Protein AF-A0A967LNI7-F1 (afdb_monomer)

Nearest PDB structures (foldseek):
  8hlk-assembly1_A-2  TM=8.689E-01  e=2.205E-05  Microcystis aeruginosa
  7xbv-assembly1_A  TM=7.586E-01  e=3.304E-04  Saccharothrix mutabilis subsp. capreolus
  7xbu-assembly1_A  TM=7.618E-01  e=3.529E-04  Saccharothrix mutabilis subsp. capreolus
  7xbs-assembly1_A  TM=7.590E-01  e=1.322E-03  Saccharothrix mutabilis subsp. capreolus
  4d4g-assembly1_A  TM=7.273E-01  e=7.795E-04  Planktothrix agardhii

Secondary structure (DSSP, 8-state):
-TTS-------HHHHH-HHHHHHHHHHS--SEEEEEHHHHHHHHHHTT-PPPTTS-SPPPPS-SSSTT--EEEEESS-------S--SSEEEEEE--GGGSS-SEEEE-

Solvent-accessible surface area (backbone atoms only — not comparable to full-atom values): 6326 Å² total; per-residue (Å²): 99,96,80,77,52,88,86,86,77,74,54,77,75,35,72,77,34,44,60,52,38,41,50,52,42,44,77,34,89,42,48,64,51,75,45,46,30,70,54,47,55,46,23,33,50,68,69,39,32,40,38,47,94,87,71,51,80,68,29,58,73,50,56,70,30,24,97,59,23,46,39,40,38,28,27,92,54,85,82,84,76,55,63,49,94,56,35,54,41,48,41,29,52,36,44,48,55,76,92,61,68,54,57,76,46,78,44,81,106

Mean predicted aligned error: 4.76 Å

pLDDT: mean 87.98, std 10.95, range [54.62, 98.19]

Radius of gyration: 14.01 Å; Cα contacts (8 Å, |Δi|>4): 186; chains: 1; bounding box: 42×30×37 Å

Foldseek 3Di:
DVVPDDDDDDDPVCLVDLLSVLVVQAVDLDQEDEDELVSVVSVCVNQQFFQDPVHPDHGDADESYPLNHAEYEYEDDDNDTDGDPRHSYWYKYFDDDVVVPGGDDIDTD

Structure (mmCIF, N/CA/C/O backbone):
data_AF-A0A967LNI7-F1
#
_entry.id   AF-A0A967LNI7-F1
#
loop_
_atom_site.group_PDB
_atom_site.id
_atom_site.type_symbol
_atom_site.label_atom_id
_atom_site.label_alt_id
_atom_site.label_comp_id
_atom_site.label_asym_id
_atom_site.label_entity_id
_atom_site.label_seq_id
_atom_site.pdbx_PDB_ins_code
_atom_site.Cartn_x
_atom_site.Cartn_y
_atom_site.Cartn_z
_atom_site.occupancy
_atom_site.B_iso_or_equiv
_atom_site.auth_seq_id
_atom_site.auth_comp_id
_atom_site.auth_asym_id
_atom_site.auth_atom_id
_atom_site.pdbx_PDB_model_num
ATOM 1 N N . LEU A 1 1 ? -14.217 4.168 -3.928 1.00 75.88 1 LEU A N 1
ATOM 2 C CA . LEU A 1 1 ? -15.206 4.758 -4.866 1.00 75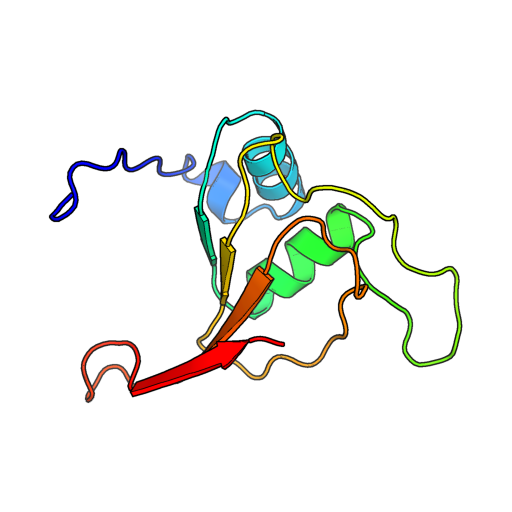.88 1 LEU A CA 1
ATOM 3 C C . LEU A 1 1 ? -16.145 3.709 -5.478 1.00 75.88 1 LEU A C 1
ATOM 5 O O . LEU A 1 1 ? -17.312 3.747 -5.134 1.00 75.88 1 LEU A O 1
ATOM 9 N N . ALA A 1 2 ? -15.698 2.732 -6.281 1.00 94.94 2 ALA A N 1
ATOM 10 C CA . ALA A 1 2 ? -16.591 1.674 -6.810 1.00 94.94 2 ALA A CA 1
ATOM 11 C C . ALA A 1 2 ? -17.053 0.625 -5.768 1.00 94.94 2 ALA A C 1
ATOM 13 O O . ALA A 1 2 ? -18.043 -0.064 -5.972 1.00 94.94 2 ALA A O 1
ATOM 14 N N . SER A 1 3 ? -16.342 0.514 -4.643 1.00 94.62 3 SER A N 1
ATOM 15 C CA . SER A 1 3 ? -16.613 -0.422 -3.540 1.00 94.62 3 SER A CA 1
ATOM 16 C C . SER A 1 3 ? -17.315 0.217 -2.332 1.00 94.62 3 SER A C 1
ATOM 18 O O . SER A 1 3 ? -17.360 -0.387 -1.266 1.00 94.62 3 SER A O 1
ATOM 20 N N . GLY A 1 4 ? -17.788 1.466 -2.447 1.00 96.81 4 GLY A N 1
ATOM 21 C CA . GLY A 1 4 ? -18.398 2.208 -1.330 1.00 96.81 4 GLY A CA 1
ATOM 22 C C . GLY A 1 4 ? -17.418 2.745 -0.272 1.00 96.81 4 GLY A C 1
ATOM 23 O O . GLY A 1 4 ? -17.853 3.354 0.697 1.00 96.81 4 GLY A O 1
ATOM 24 N N . GLY A 1 5 ? -16.105 2.551 -0.446 1.00 93.81 5 GLY A N 1
ATOM 25 C CA . GLY A 1 5 ? -15.090 3.061 0.487 1.00 93.81 5 GLY A CA 1
ATOM 26 C C . GLY A 1 5 ? -14.829 4.571 0.390 1.00 93.81 5 GLY A C 1
ATOM 27 O O . GLY A 1 5 ? -15.067 5.187 -0.656 1.00 93.81 5 GLY A O 1
ATOM 28 N N . CYS A 1 6 ? -14.263 5.128 1.466 1.00 94.88 6 CYS A N 1
ATOM 29 C CA . CYS A 1 6 ? -13.782 6.507 1.549 1.00 94.88 6 CYS A CA 1
ATOM 30 C C . CYS A 1 6 ? -12.391 6.644 0.910 1.00 94.88 6 CYS A C 1
ATOM 32 O O . CYS A 1 6 ? -11.551 5.756 1.051 1.00 94.88 6 CYS A O 1
ATOM 34 N N . LEU A 1 7 ? -12.158 7.748 0.199 1.00 94.75 7 LEU A N 1
ATOM 35 C CA . LEU A 1 7 ? -10.841 8.105 -0.319 1.00 94.75 7 LEU A CA 1
ATOM 36 C C . LEU A 1 7 ? -10.304 9.286 0.486 1.00 94.75 7 LEU A C 1
ATOM 38 O O . LEU A 1 7 ? -10.871 10.374 0.433 1.00 94.75 7 LEU A O 1
ATOM 42 N N . GLU A 1 8 ? -9.187 9.074 1.173 1.00 94.88 8 GLU A N 1
ATOM 43 C CA . GLU A 1 8 ? -8.437 10.140 1.826 1.00 94.88 8 GLU A CA 1
ATOM 44 C C . GLU A 1 8 ? -7.143 10.400 1.059 1.00 94.88 8 GLU A C 1
ATOM 46 O O . GLU A 1 8 ? -6.362 9.483 0.805 1.00 94.88 8 GLU A O 1
ATOM 51 N N . ILE A 1 9 ? -6.926 11.657 0.672 1.00 93.62 9 ILE A N 1
ATOM 52 C CA . ILE A 1 9 ? -5.725 12.087 -0.043 1.00 93.62 9 ILE A CA 1
ATOM 53 C C . ILE A 1 9 ? -4.958 13.035 0.885 1.00 93.62 9 ILE A C 1
ATOM 55 O O . ILE A 1 9 ? -5.522 14.061 1.279 1.00 93.62 9 ILE A O 1
ATOM 59 N N . PRO A 1 10 ? -3.702 12.725 1.251 1.00 94.25 10 PRO A N 1
ATOM 60 C CA . PRO A 1 10 ? -2.889 13.642 2.036 1.00 94.25 10 PRO A CA 1
ATOM 61 C C . PRO A 1 10 ? -2.652 14.948 1.271 1.00 94.25 10 PRO A C 1
ATOM 63 O O . PRO A 1 10 ? -2.571 14.962 0.039 1.00 94.25 10 PRO A O 1
ATOM 66 N N . GLY A 1 11 ? -2.531 16.049 2.016 1.00 95.62 11 GLY A N 1
ATOM 67 C CA . GLY A 1 11 ? -2.196 17.356 1.454 1.00 95.62 11 GLY A CA 1
ATOM 68 C C . GLY A 1 11 ? -0.873 17.324 0.686 1.00 95.62 11 GLY A C 1
ATOM 69 O O . GLY A 1 11 ? -0.045 16.434 0.879 1.00 95.62 11 GLY A O 1
ATOM 70 N N . GLU A 1 12 ? -0.667 18.294 -0.201 1.00 94.44 12 GLU A N 1
ATOM 71 C CA . GLU A 1 12 ? 0.486 18.291 -1.103 1.00 94.44 12 GLU A CA 1
ATOM 72 C C . GLU A 1 12 ? 1.829 18.221 -0.373 1.00 94.44 12 GLU A C 1
ATOM 74 O O . GLU A 1 12 ? 2.646 17.370 -0.711 1.00 94.44 12 GLU A O 1
ATOM 79 N N . GLU A 1 13 ? 2.005 19.023 0.674 1.00 94.88 13 GLU A N 1
ATOM 80 C CA . GLU A 1 13 ? 3.220 19.039 1.497 1.00 94.88 13 GLU A CA 1
ATOM 81 C C . GLU A 1 13 ? 3.470 17.690 2.192 1.00 94.88 13 GLU A C 1
ATOM 83 O O . GLU A 1 13 ? 4.597 17.200 2.228 1.00 94.88 13 GLU A O 1
ATOM 88 N N . VAL A 1 14 ? 2.402 17.030 2.649 1.00 96.19 14 VAL A N 1
ATOM 89 C CA . VAL A 1 14 ? 2.467 15.725 3.323 1.00 96.19 14 VAL A CA 1
ATOM 90 C C . VAL A 1 14 ? 2.884 14.614 2.354 1.00 96.19 14 VAL A C 1
ATOM 92 O O . VAL A 1 14 ? 3.578 13.685 2.752 1.00 96.19 14 VAL A O 1
ATOM 95 N N . ARG A 1 15 ? 2.493 14.687 1.072 1.00 94.19 15 ARG A N 1
ATOM 96 C CA . ARG A 1 15 ? 2.778 13.635 0.071 1.00 94.19 15 ARG A CA 1
ATOM 97 C C . ARG A 1 15 ? 4.260 13.471 -0.255 1.00 94.19 15 ARG A C 1
ATOM 99 O O . ARG A 1 15 ? 4.647 12.392 -0.696 1.00 94.19 15 ARG A O 1
ATOM 106 N N . TYR A 1 16 ? 5.059 14.522 -0.087 1.00 94.25 16 TYR A N 1
ATOM 107 C CA . TYR A 1 16 ? 6.478 14.521 -0.454 1.00 94.25 16 TYR A CA 1
ATOM 108 C C . TYR A 1 16 ? 7.420 14.388 0.744 1.00 94.25 16 TYR A C 1
ATOM 110 O O . TYR A 1 16 ? 8.606 14.134 0.548 1.00 94.25 16 TYR A O 1
ATOM 118 N N . ASP A 1 17 ? 6.905 14.525 1.966 1.00 96.31 17 ASP A N 1
ATOM 119 C CA . ASP A 1 17 ? 7.674 14.397 3.198 1.00 96.31 17 ASP A CA 1
ATOM 120 C C . ASP A 1 17 ? 7.369 13.044 3.876 1.00 96.31 17 ASP A C 1
ATOM 122 O O . ASP A 1 17 ? 6.280 12.858 4.430 1.00 96.31 17 ASP A O 1
ATOM 126 N N . PRO A 1 18 ? 8.322 12.091 3.885 1.00 95.25 18 PRO A N 1
ATOM 127 C CA . PRO A 1 18 ? 8.123 10.771 4.483 1.00 95.25 18 PRO A CA 1
ATOM 128 C C . PRO A 1 18 ? 7.749 10.807 5.966 1.00 95.25 18 PRO A C 1
ATOM 130 O O . PRO A 1 18 ? 7.014 9.937 6.437 1.00 95.25 18 PRO A O 1
ATOM 133 N N . ARG A 1 19 ? 8.231 11.802 6.717 1.00 95.00 19 ARG A N 1
ATOM 134 C CA . ARG A 1 19 ? 7.941 11.944 8.146 1.00 95.00 19 ARG A CA 1
ATOM 135 C C . ARG A 1 19 ? 6.514 12.421 8.357 1.00 95.00 19 ARG A C 1
ATOM 137 O O . ARG A 1 19 ? 5.806 11.864 9.198 1.00 95.00 19 ARG A O 1
ATOM 144 N N . GLN A 1 20 ? 6.085 13.424 7.595 1.00 96.38 20 GLN A N 1
ATOM 145 C CA . GLN A 1 20 ? 4.704 13.904 7.655 1.00 96.38 20 GLN A CA 1
ATOM 146 C C . GLN A 1 20 ? 3.731 12.830 7.178 1.00 96.38 20 GLN A C 1
ATOM 148 O O . GLN A 1 20 ? 2.708 12.605 7.821 1.00 96.38 20 GLN A O 1
ATOM 153 N N . LEU A 1 21 ? 4.067 12.113 6.104 1.00 95.19 21 LEU A N 1
ATOM 154 C CA . LEU A 1 21 ? 3.252 11.008 5.617 1.00 95.19 21 LEU A CA 1
ATOM 155 C C . LEU A 1 21 ? 3.159 9.888 6.661 1.00 95.19 21 LEU A C 1
ATOM 157 O O . LEU A 1 21 ? 2.071 9.379 6.917 1.00 95.19 21 LEU A O 1
ATOM 161 N N . ALA A 1 22 ? 4.262 9.547 7.331 1.00 92.69 22 ALA A N 1
ATOM 162 C CA . ALA A 1 22 ? 4.246 8.562 8.407 1.00 92.69 22 ALA A CA 1
ATOM 163 C C . ALA A 1 22 ? 3.334 8.972 9.578 1.00 92.69 22 ALA A C 1
ATOM 165 O O . ALA A 1 22 ? 2.588 8.140 10.097 1.00 92.69 22 ALA A O 1
ATOM 166 N N . ALA A 1 23 ? 3.365 10.244 9.984 1.00 93.00 23 ALA A N 1
ATOM 167 C CA . ALA A 1 23 ? 2.442 10.771 10.988 1.00 93.00 23 ALA A CA 1
ATOM 168 C C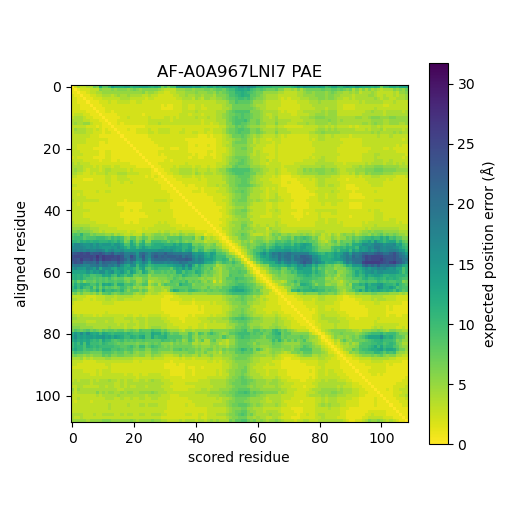 . ALA A 1 23 ? 0.985 10.695 10.501 1.00 93.00 23 ALA A C 1
ATOM 170 O O . ALA A 1 23 ? 0.120 10.190 11.214 1.00 93.00 23 ALA A O 1
ATOM 171 N N . TRP A 1 24 ? 0.738 11.077 9.247 1.00 93.88 24 TRP A N 1
ATOM 172 C CA . TRP A 1 24 ? -0.586 11.048 8.633 1.00 93.88 24 TRP A CA 1
ATOM 173 C C . TRP A 1 24 ? -1.210 9.643 8.629 1.00 93.88 24 TRP A C 1
ATOM 175 O O . TRP A 1 24 ? -2.370 9.489 9.003 1.00 93.88 24 TRP A O 1
ATOM 185 N N . PHE A 1 25 ? -0.437 8.598 8.305 1.00 91.69 25 PHE A N 1
ATOM 186 C CA . PHE A 1 25 ? -0.907 7.205 8.382 1.00 91.69 25 PHE A CA 1
ATOM 187 C C . PHE A 1 25 ? -1.269 6.759 9.809 1.00 91.69 25 PHE A C 1
ATOM 189 O O . PHE A 1 25 ? -2.151 5.919 9.981 1.00 91.69 25 PHE A O 1
ATOM 196 N N . ARG A 1 26 ? -0.597 7.295 10.835 1.00 89.25 26 ARG A N 1
ATOM 197 C CA . ARG A 1 26 ? -0.839 6.946 12.247 1.00 89.25 26 ARG A CA 1
ATOM 198 C C . ARG A 1 26 ? -2.054 7.648 12.842 1.00 89.25 26 ARG A C 1
ATOM 200 O O . ARG A 1 26 ? -2.686 7.100 13.738 1.00 89.25 26 ARG A O 1
ATOM 207 N N . GLU A 1 27 ? -2.326 8.867 12.396 1.00 90.88 27 GLU A N 1
ATOM 208 C CA . GLU A 1 27 ? -3.381 9.726 12.945 1.00 90.88 27 GLU A CA 1
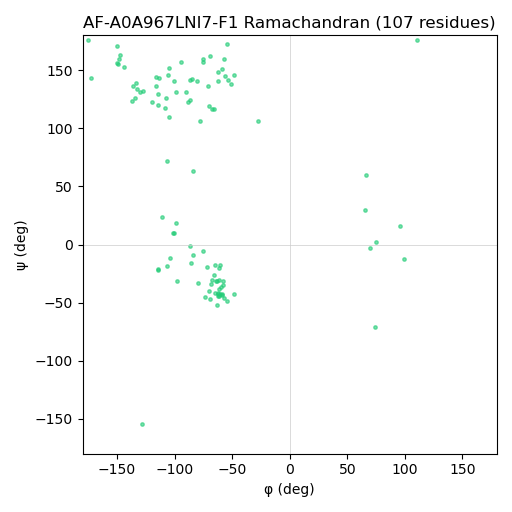ATOM 209 C C . GLU A 1 27 ? -4.754 9.461 12.321 1.00 90.88 27 GLU A C 1
ATOM 211 O O . GLU A 1 27 ? -5.774 9.892 12.859 1.00 90.88 27 GLU A O 1
ATOM 216 N N . ARG A 1 28 ? -4.790 8.761 11.184 1.00 89.31 28 ARG A N 1
ATOM 217 C CA . ARG A 1 28 ? -6.009 8.470 10.429 1.00 89.31 28 ARG A CA 1
ATOM 218 C C . ARG A 1 28 ? -6.439 7.018 10.601 1.00 89.31 28 ARG A C 1
ATOM 220 O O . ARG A 1 28 ? -5.611 6.111 10.675 1.00 89.31 28 ARG A O 1
ATOM 227 N N . ASP A 1 29 ? -7.749 6.797 10.600 1.00 90.38 29 ASP A N 1
ATOM 228 C CA . ASP A 1 29 ? -8.340 5.457 10.645 1.00 90.38 29 ASP A CA 1
ATOM 229 C C . ASP A 1 29 ? -8.420 4.852 9.235 1.00 90.38 29 ASP A C 1
ATOM 231 O O . ASP A 1 29 ? -9.484 4.644 8.653 1.00 90.38 29 ASP A O 1
ATOM 235 N N . LEU A 1 30 ? -7.245 4.652 8.637 1.00 93.56 30 LEU A N 1
ATOM 236 C CA . LEU A 1 30 ? -7.108 4.083 7.301 1.00 93.56 30 LEU A CA 1
ATOM 237 C C . LEU A 1 30 ? -7.124 2.560 7.380 1.00 93.56 30 LEU A C 1
ATOM 239 O O . LEU A 1 30 ? -6.485 1.964 8.245 1.00 93.56 30 LEU A O 1
ATOM 243 N N . THR A 1 31 ? -7.758 1.918 6.402 1.00 95.00 31 THR A N 1
ATOM 244 C CA . THR A 1 31 ? -7.749 0.452 6.282 1.00 95.00 31 THR A CA 1
ATOM 245 C C . THR A 1 31 ? -6.715 -0.061 5.286 1.00 95.00 31 THR A C 1
ATOM 247 O O . THR A 1 31 ? -6.191 -1.165 5.444 1.00 95.00 31 THR A O 1
ATOM 250 N N . MET A 1 32 ? -6.427 0.724 4.245 1.00 95.06 32 MET A N 1
ATOM 251 C CA . MET A 1 32 ? -5.457 0.392 3.206 1.00 95.06 32 MET A CA 1
ATOM 252 C C . MET A 1 32 ? -4.791 1.641 2.632 1.00 95.06 32 MET A C 1
ATOM 254 O O . MET A 1 32 ? -5.375 2.723 2.660 1.00 95.06 32 MET A O 1
ATOM 258 N N . GLY A 1 33 ? -3.589 1.486 2.082 1.00 94.81 33 GLY A N 1
ATOM 259 C CA . GLY A 1 33 ? -2.867 2.570 1.421 1.00 94.81 33 GLY A CA 1
ATOM 260 C C . GLY A 1 33 ? -1.990 2.080 0.278 1.00 94.81 33 GLY A C 1
ATOM 261 O O . GLY A 1 33 ? -1.629 0.906 0.211 1.00 94.81 33 GLY A O 1
ATOM 262 N N . TRP A 1 34 ? -1.638 2.998 -0.615 1.00 95.62 34 TRP A N 1
ATOM 263 C CA . TRP A 1 34 ? -0.686 2.766 -1.695 1.00 95.62 34 TRP A CA 1
ATOM 264 C C . TRP A 1 34 ? 0.305 3.925 -1.751 1.00 95.62 34 TRP A C 1
ATOM 266 O O . TRP A 1 34 ? -0.100 5.081 -1.614 1.00 95.62 34 TRP A O 1
ATOM 276 N N . MET A 1 35 ? 1.585 3.633 -1.970 1.00 95.00 35 MET A N 1
ATOM 277 C CA . MET A 1 35 ? 2.585 4.648 -2.309 1.00 95.00 35 MET A CA 1
ATOM 278 C C . MET A 1 35 ? 3.696 4.045 -3.189 1.00 95.00 35 MET A C 1
ATOM 280 O O . MET A 1 35 ? 3.902 2.831 -3.156 1.00 95.00 35 MET A O 1
ATOM 284 N N . PRO A 1 36 ? 4.416 4.852 -3.994 1.00 95.62 36 PRO A N 1
ATOM 285 C CA . PRO A 1 36 ? 5.516 4.347 -4.814 1.00 95.62 36 PRO A CA 1
ATOM 286 C C . PRO A 1 36 ? 6.607 3.686 -3.965 1.00 95.62 36 PRO A C 1
ATOM 288 O O . PRO A 1 36 ? 6.858 4.128 -2.844 1.00 95.62 36 PRO A O 1
ATOM 291 N N . THR A 1 37 ? 7.320 2.702 -4.523 1.00 95.19 37 THR A N 1
ATOM 292 C CA . THR A 1 37 ? 8.357 1.927 -3.804 1.00 95.19 37 THR A CA 1
ATOM 293 C C . THR A 1 37 ? 9.360 2.786 -3.041 1.00 95.19 37 THR A C 1
ATOM 295 O O . THR A 1 37 ? 9.642 2.503 -1.878 1.00 95.19 37 THR A O 1
ATOM 298 N N . VAL A 1 38 ? 9.837 3.878 -3.641 1.00 93.69 38 VAL A N 1
ATOM 299 C CA . VAL A 1 38 ? 10.771 4.801 -2.978 1.00 93.69 38 VAL A CA 1
ATOM 300 C C . VAL A 1 38 ? 10.145 5.452 -1.740 1.00 93.69 38 VAL A C 1
ATOM 302 O O . VAL A 1 38 ? 10.787 5.532 -0.697 1.00 93.69 38 VAL A O 1
ATOM 305 N N . MET A 1 39 ? 8.885 5.884 -1.819 1.00 94.50 39 MET A N 1
ATOM 306 C CA . MET A 1 39 ? 8.196 6.494 -0.680 1.00 94.50 39 MET A CA 1
ATOM 307 C C . MET A 1 39 ? 7.892 5.458 0.407 1.00 94.50 39 MET A C 1
ATOM 309 O O . MET A 1 39 ? 8.104 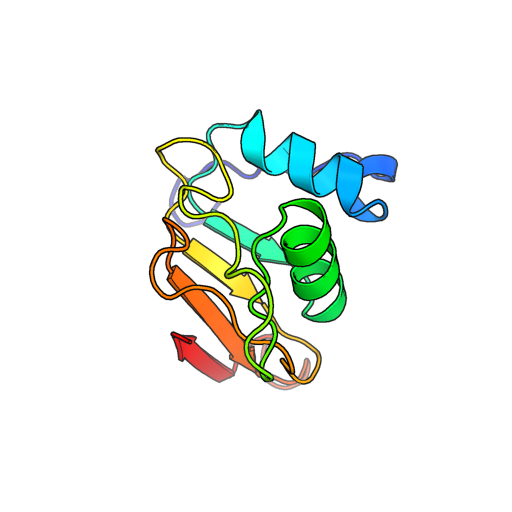5.743 1.583 1.00 94.50 39 MET A O 1
ATOM 313 N N . THR A 1 40 ? 7.486 4.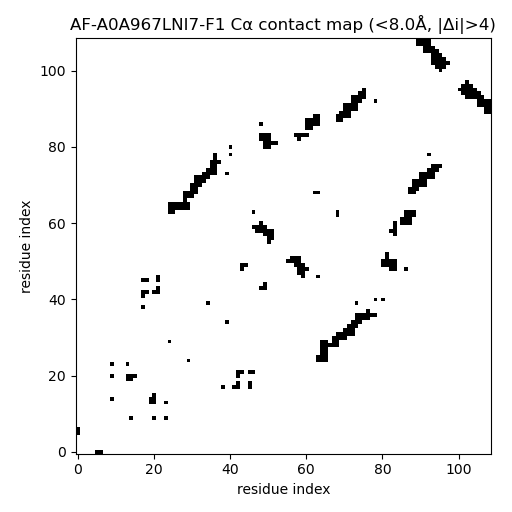242 0.023 1.00 93.69 40 THR A N 1
ATOM 314 C CA . THR A 1 40 ? 7.299 3.115 0.953 1.00 93.69 40 THR A CA 1
ATOM 315 C C . THR A 1 40 ? 8.569 2.880 1.763 1.00 93.69 40 THR A C 1
ATOM 317 O O . THR A 1 40 ? 8.528 2.825 2.991 1.00 93.69 40 THR A O 1
ATOM 320 N N . ASP A 1 41 ? 9.717 2.811 1.089 1.00 91.06 41 ASP A N 1
ATOM 321 C CA . ASP A 1 41 ? 11.010 2.611 1.737 1.00 91.06 41 ASP A CA 1
ATOM 322 C C . ASP A 1 41 ? 11.342 3.716 2.750 1.00 91.06 41 ASP A C 1
ATOM 324 O O . ASP A 1 41 ? 11.813 3.415 3.853 1.00 91.06 41 ASP A O 1
ATOM 328 N N . LEU A 1 42 ? 11.091 4.980 2.397 1.00 92.12 42 LEU A N 1
ATOM 329 C CA . LEU A 1 42 ? 11.357 6.133 3.258 1.00 92.12 42 LEU A CA 1
ATOM 330 C C . LEU A 1 42 ? 10.410 6.178 4.465 1.00 92.12 42 LEU A C 1
ATOM 332 O O . LEU A 1 42 ? 10.875 6.306 5.594 1.00 92.12 42 LEU A O 1
ATOM 336 N N . VAL A 1 43 ? 9.106 5.990 4.261 1.00 92.56 43 VAL A N 1
ATOM 337 C CA . VAL A 1 43 ? 8.106 5.978 5.342 1.00 92.56 43 VAL A CA 1
ATOM 338 C C . VAL A 1 43 ? 8.388 4.851 6.334 1.00 92.56 43 VAL A C 1
ATOM 340 O O . VAL A 1 43 ? 8.393 5.072 7.545 1.00 92.56 43 VAL A O 1
ATOM 343 N N . LEU A 1 44 ? 8.699 3.648 5.846 1.00 88.94 44 LEU A N 1
ATOM 344 C CA . LEU A 1 44 ? 9.072 2.530 6.715 1.00 88.94 44 LEU A CA 1
ATOM 345 C C . LEU A 1 44 ? 10.378 2.804 7.475 1.00 88.94 44 LEU A C 1
ATOM 347 O O . LEU A 1 44 ? 10.520 2.353 8.613 1.00 88.94 44 LEU A O 1
ATOM 351 N N . THR A 1 45 ? 11.313 3.561 6.889 1.00 87.88 45 THR A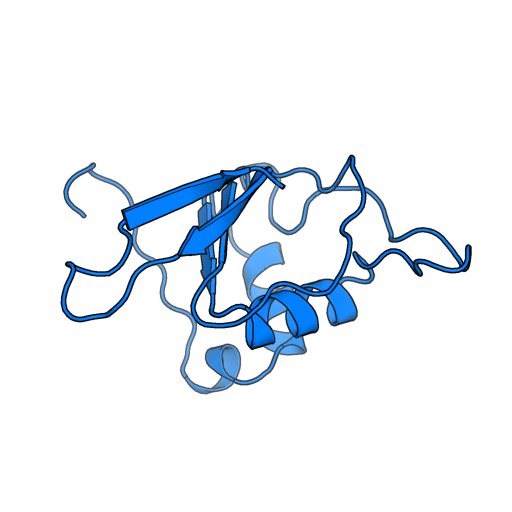 N 1
ATOM 352 C CA . THR A 1 45 ? 12.515 4.036 7.598 1.00 87.88 45 THR A CA 1
ATOM 353 C C . THR A 1 45 ? 12.139 4.965 8.745 1.00 87.88 45 THR A C 1
ATOM 355 O O . THR A 1 45 ? 12.529 4.703 9.882 1.00 87.88 45 THR A O 1
ATOM 358 N N . GLU A 1 46 ? 11.340 5.999 8.475 1.00 89.50 46 GLU A N 1
ATOM 359 C CA . GLU A 1 46 ? 10.905 6.974 9.485 1.00 89.50 46 GLU A CA 1
ATOM 360 C C . GLU A 1 46 ? 10.131 6.309 10.630 1.00 89.50 46 GLU A C 1
ATOM 362 O O . GLU A 1 46 ? 10.302 6.652 11.800 1.00 89.50 46 GLU A O 1
ATOM 367 N N . MET A 1 47 ? 9.325 5.292 10.318 1.00 86.81 47 MET A N 1
ATOM 368 C CA . MET A 1 47 ? 8.592 4.518 11.321 1.00 86.81 47 MET A CA 1
ATOM 369 C C . MET A 1 47 ? 9.475 3.530 12.107 1.00 86.81 47 MET A C 1
ATOM 371 O O . MET A 1 47 ? 8.998 2.890 13.048 1.00 86.81 47 MET A O 1
ATOM 375 N N . GLY A 1 48 ? 10.753 3.379 11.746 1.00 85.69 48 GLY A N 1
ATOM 376 C CA . GLY A 1 48 ? 11.659 2.397 12.341 1.00 85.69 48 GLY A CA 1
ATOM 377 C C . GLY A 1 48 ? 11.247 0.954 12.043 1.00 85.69 48 GLY A C 1
ATOM 378 O O . GLY A 1 48 ? 11.481 0.069 12.860 1.00 85.69 48 GLY A O 1
ATOM 379 N N . ARG A 1 49 ? 10.597 0.720 10.900 1.00 80.81 49 ARG A N 1
ATOM 380 C CA . ARG A 1 49 ? 10.025 -0.562 10.451 1.00 80.81 49 ARG A CA 1
ATOM 381 C C . ARG A 1 49 ? 10.935 -1.290 9.473 1.00 80.81 49 ARG A C 1
ATOM 383 O O . ARG A 1 49 ? 10.476 -2.142 8.728 1.00 80.81 49 ARG A O 1
ATOM 390 N N . ARG A 1 50 ? 12.215 -0.937 9.425 1.00 77.94 50 ARG A N 1
ATOM 391 C CA . ARG A 1 50 ? 13.192 -1.605 8.567 1.00 77.94 50 ARG A CA 1
ATOM 392 C C . ARG A 1 50 ? 13.996 -2.585 9.383 1.00 77.94 50 ARG A C 1
ATOM 394 O O . ARG A 1 50 ? 14.353 -2.299 10.523 1.00 77.94 50 ARG A O 1
ATOM 401 N N . VAL A 1 51 ? 14.266 -3.733 8.782 1.00 72.50 51 VAL A N 1
ATOM 402 C CA . VAL A 1 51 ? 15.198 -4.709 9.335 1.00 72.50 51 VAL A CA 1
ATOM 403 C C . VAL A 1 51 ? 16.530 -4.516 8.631 1.00 72.50 51 VAL A C 1
ATOM 405 O O . VAL A 1 51 ? 16.576 -4.427 7.404 1.00 72.50 51 VAL A O 1
ATOM 408 N N . ASP A 1 52 ? 17.605 -4.428 9.409 1.00 67.00 52 ASP A N 1
ATOM 409 C CA . ASP A 1 52 ? 18.956 -4.479 8.867 1.00 67.00 52 ASP A CA 1
ATOM 410 C C . ASP A 1 52 ? 19.231 -5.912 8.367 1.00 67.00 52 ASP A C 1
ATOM 412 O O . ASP A 1 52 ? 19.187 -6.850 9.173 1.00 67.00 52 ASP A O 1
ATOM 416 N N . PRO A 1 53 ? 19.517 -6.114 7.065 1.00 60.75 53 PRO A N 1
ATOM 417 C CA . PRO A 1 53 ? 19.817 -7.439 6.533 1.00 60.75 53 PRO A CA 1
ATOM 418 C C . PRO A 1 53 ? 21.057 -8.091 7.166 1.00 60.75 53 PRO A C 1
ATOM 420 O O . PRO A 1 53 ? 21.224 -9.302 7.048 1.00 60.75 53 PRO A O 1
ATOM 423 N N . LEU A 1 54 ? 21.927 -7.314 7.823 1.00 66.44 54 LEU A N 1
ATOM 424 C CA . LEU A 1 54 ? 23.166 -7.779 8.449 1.00 66.44 54 LEU A CA 1
ATOM 425 C C . LEU A 1 54 ? 23.057 -7.970 9.974 1.00 66.44 54 LEU A C 1
ATOM 427 O O . LEU A 1 54 ? 24.066 -8.233 10.625 1.00 66.44 54 LEU A O 1
ATOM 431 N N . GLY A 1 55 ? 21.850 -7.904 10.551 1.00 54.62 55 GLY A N 1
ATOM 432 C CA . GLY A 1 55 ? 21.603 -8.300 11.946 1.00 54.62 55 GLY A CA 1
ATOM 433 C C . GLY A 1 55 ? 21.621 -7.171 12.986 1.00 54.62 55 GLY A C 1
ATOM 434 O O . GLY A 1 55 ? 21.705 -7.449 14.182 1.00 54.62 55 GLY A O 1
ATOM 435 N N . GLY A 1 56 ? 21.523 -5.907 12.566 1.00 58.78 56 GLY A N 1
ATOM 436 C CA . GLY A 1 56 ? 21.280 -4.765 13.458 1.00 58.78 56 GLY A CA 1
ATOM 437 C C . GLY A 1 56 ? 19.866 -4.748 14.065 1.00 58.78 56 GLY A C 1
ATOM 438 O O . GLY A 1 56 ? 18.969 -5.429 13.569 1.00 58.78 56 GLY A O 1
ATOM 439 N N . SER A 1 57 ? 19.685 -3.966 15.148 1.00 54.94 57 SER A N 1
ATOM 440 C CA . SER A 1 57 ? 18.433 -3.775 15.917 1.00 54.94 57 SER A CA 1
ATOM 441 C C . SER A 1 57 ? 17.182 -3.985 15.059 1.00 54.94 57 SER A C 1
ATOM 443 O O . SER A 1 57 ? 16.848 -3.130 14.240 1.00 54.94 57 SER A O 1
ATOM 445 N N . GLY A 1 58 ? 16.494 -5.114 15.261 1.00 60.06 58 GLY A N 1
ATOM 446 C CA . GLY A 1 58 ? 15.293 -5.470 14.511 1.00 60.06 58 GLY A CA 1
ATOM 447 C C . GLY A 1 58 ? 14.274 -4.332 14.522 1.00 60.06 58 GLY A C 1
ATOM 448 O O . GLY A 1 58 ? 14.088 -3.670 15.547 1.00 60.06 58 GLY A O 1
ATOM 449 N N . GLY A 1 59 ? 13.652 -4.080 13.367 1.00 64.38 59 GLY A N 1
ATOM 450 C CA . GLY A 1 59 ? 12.648 -3.032 13.221 1.00 64.38 59 GLY A CA 1
ATOM 451 C C . GLY A 1 59 ? 11.603 -3.096 14.339 1.00 64.38 59 GLY A C 1
ATOM 452 O O . GLY A 1 59 ? 11.252 -4.170 14.837 1.00 64.38 59 GLY A O 1
ATOM 453 N N . LYS A 1 60 ? 11.108 -1.931 14.761 1.00 68.69 60 LYS A N 1
ATOM 454 C CA . LYS A 1 60 ? 10.033 -1.844 15.751 1.00 68.69 60 LYS A CA 1
ATOM 455 C C . LYS A 1 60 ? 8.854 -2.700 15.275 1.00 68.69 60 LYS A C 1
ATOM 457 O O . LYS A 1 60 ? 8.532 -2.697 14.087 1.00 68.69 60 LYS A O 1
ATOM 462 N N . HIS A 1 61 ? 8.187 -3.381 16.204 1.00 68.06 61 HIS A N 1
ATOM 463 C CA . HIS A 1 61 ? 7.000 -4.210 15.945 1.00 68.06 61 HIS A CA 1
ATOM 464 C C . HIS A 1 61 ? 5.703 -3.414 16.190 1.00 68.06 61 HIS A C 1
ATOM 466 O O . HIS A 1 61 ? 5.733 -2.375 16.864 1.00 68.06 61 HIS A O 1
ATOM 472 N N . GLY A 1 62 ? 4.587 -3.823 15.582 1.00 70.56 62 GLY A N 1
ATOM 473 C CA . GLY A 1 62 ? 3.269 -3.174 15.703 1.00 70.56 62 GLY A CA 1
ATOM 474 C C . GLY A 1 62 ? 2.775 -2.459 14.434 1.00 70.56 62 GLY A C 1
ATOM 475 O O . GLY A 1 62 ? 3.496 -2.372 13.446 1.00 70.56 62 GLY A O 1
ATOM 476 N N . SER A 1 63 ? 1.548 -1.919 14.474 1.00 73.06 63 SER A N 1
ATOM 477 C CA . SER A 1 63 ? 0.852 -1.363 13.294 1.00 73.06 63 SER A CA 1
ATOM 478 C C . SER A 1 63 ? 1.564 -0.159 12.654 1.00 73.06 63 SER A C 1
ATOM 480 O O . SER A 1 63 ? 2.094 0.711 13.357 1.00 73.06 63 SER A O 1
ATOM 482 N N . LEU A 1 64 ? 1.574 -0.094 11.317 1.00 76.69 64 LEU A N 1
ATOM 483 C CA . LEU A 1 64 ? 1.990 1.094 10.552 1.00 76.69 64 LEU A CA 1
ATOM 484 C C . LEU A 1 64 ? 1.033 2.278 10.707 1.00 76.69 64 LEU A C 1
ATOM 486 O O . LEU A 1 64 ? 1.471 3.424 10.632 1.00 76.69 64 LEU A O 1
ATOM 490 N N . GLY A 1 65 ? -0.252 2.004 10.912 1.00 79.56 65 GLY A N 1
ATOM 491 C CA . GLY A 1 65 ? -1.291 3.018 11.044 1.00 79.56 65 GLY A CA 1
ATOM 492 C C . GLY A 1 65 ? -2.122 2.817 12.303 1.00 79.56 65 GLY A C 1
ATOM 493 O O . GLY A 1 65 ? -1.672 2.197 13.273 1.00 79.56 65 GLY A O 1
ATOM 494 N N . GLY A 1 66 ? -3.359 3.312 12.272 1.00 75.88 66 GLY A N 1
ATOM 495 C CA . GLY A 1 66 ? -4.376 2.939 13.253 1.00 75.88 66 GLY A CA 1
ATOM 496 C C . GLY A 1 66 ? -4.585 1.417 13.337 1.00 75.88 66 GLY A C 1
ATOM 497 O O . GLY A 1 66 ? -4.049 0.638 12.542 1.00 75.88 66 GLY A O 1
ATOM 498 N N . SER A 1 67 ? -5.380 0.965 14.307 1.00 75.56 67 SER A N 1
ATOM 499 C CA . SER A 1 67 ? -5.681 -0.465 14.494 1.00 75.56 67 SER A CA 1
ATOM 500 C C . SER A 1 67 ? -6.389 -1.108 13.293 1.00 75.56 67 SER A C 1
ATOM 502 O O . SER A 1 67 ? -6.345 -2.328 13.157 1.00 75.56 67 SER A O 1
ATOM 504 N N . GLY A 1 68 ? -7.019 -0.314 12.420 1.00 84.50 68 GLY A N 1
ATOM 505 C CA . GLY A 1 68 ? -7.688 -0.782 11.205 1.00 84.50 68 GLY A CA 1
ATOM 506 C C . GLY A 1 68 ? -6.784 -0.982 9.982 1.00 84.50 68 GLY A C 1
ATOM 507 O O . GLY A 1 68 ? -7.248 -1.533 8.980 1.00 84.50 68 GLY A O 1
ATOM 508 N N . PHE A 1 69 ? -5.511 -0.566 10.023 1.00 92.00 69 PHE A N 1
ATOM 509 C CA . PHE A 1 69 ? -4.648 -0.570 8.838 1.00 92.00 69 PHE A CA 1
ATOM 510 C C . PHE A 1 69 ? -4.126 -1.972 8.514 1.00 92.00 69 PHE A C 1
ATOM 512 O O . PHE A 1 69 ? -3.230 -2.484 9.177 1.00 92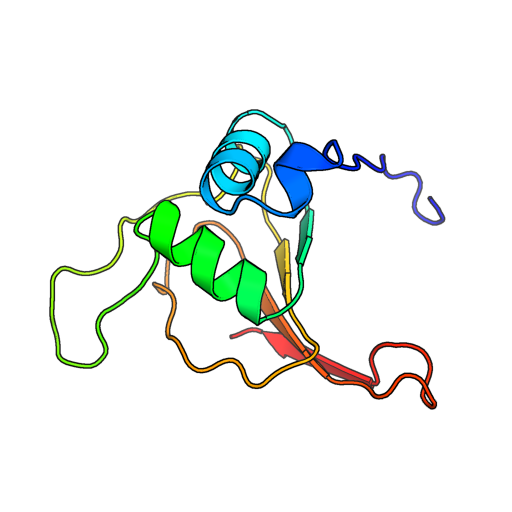.00 69 PHE A O 1
ATOM 519 N N . THR A 1 70 ? -4.666 -2.595 7.466 1.00 92.94 70 THR A N 1
ATOM 520 C CA . THR A 1 70 ? -4.446 -4.024 7.176 1.00 92.94 70 THR A CA 1
ATOM 521 C C . THR A 1 70 ? -3.676 -4.290 5.886 1.00 92.94 70 THR A C 1
ATOM 523 O O . THR A 1 70 ? -3.070 -5.355 5.772 1.00 92.94 70 THR A O 1
ATOM 526 N N . HIS A 1 71 ? -3.654 -3.351 4.934 1.00 94.69 71 HIS A N 1
ATOM 527 C CA . HIS A 1 71 ? -3.034 -3.561 3.620 1.00 94.69 71 HIS A CA 1
ATOM 528 C C . HIS A 1 71 ? -2.210 -2.350 3.170 1.00 94.69 71 HIS A C 1
ATOM 530 O O . HIS A 1 71 ? -2.741 -1.249 3.018 1.00 94.69 71 HIS A O 1
ATOM 536 N N . LEU A 1 72 ? -0.928 -2.566 2.883 1.00 94.62 72 LEU A N 1
ATOM 537 C CA . LEU A 1 72 ? -0.071 -1.599 2.206 1.00 94.62 72 LEU A CA 1
ATOM 538 C C . LEU A 1 72 ? 0.330 -2.145 0.839 1.00 94.62 72 LEU A C 1
ATOM 540 O O . LEU A 1 72 ? 0.820 -3.265 0.721 1.00 94.62 72 LEU A O 1
ATOM 544 N N . PHE A 1 73 ? 0.152 -1.334 -0.192 1.00 96.88 73 PHE A N 1
ATOM 545 C CA . PHE A 1 73 ? 0.536 -1.659 -1.556 1.00 96.88 73 PHE A CA 1
ATOM 546 C C . PHE A 1 73 ? 1.665 -0.739 -2.018 1.00 96.88 73 PHE A C 1
ATOM 548 O O . PHE A 1 73 ? 1.691 0.447 -1.687 1.00 96.88 73 PHE A O 1
ATOM 555 N N . THR A 1 74 ? 2.592 -1.281 -2.800 1.00 96.75 74 THR A N 1
ATOM 556 C CA . THR A 1 74 ? 3.709 -0.522 -3.362 1.00 96.75 74 THR A CA 1
ATOM 557 C C . THR A 1 74 ? 4.048 -0.997 -4.763 1.00 96.75 74 THR A C 1
ATOM 559 O O . THR A 1 74 ? 3.827 -2.159 -5.088 1.00 96.75 74 THR A O 1
ATOM 562 N N . GLY A 1 75 ? 4.608 -0.123 -5.594 1.00 96.50 75 GLY A N 1
ATOM 563 C CA . GLY A 1 75 ? 5.065 -0.482 -6.934 1.00 96.50 75 GLY A CA 1
ATOM 564 C C . GLY A 1 75 ? 5.773 0.666 -7.648 1.00 96.50 75 GLY A C 1
ATOM 565 O O . GLY A 1 75 ? 5.854 1.783 -7.133 1.00 96.50 75 GLY A O 1
ATOM 566 N N . GLY A 1 76 ? 6.283 0.381 -8.846 1.00 95.56 76 GLY A N 1
ATOM 567 C CA . GLY A 1 76 ? 6.920 1.365 -9.733 1.00 95.56 76 GLY A CA 1
ATOM 568 C C . GLY A 1 76 ? 8.453 1.391 -9.705 1.00 95.56 76 GLY A C 1
ATOM 569 O O . GLY A 1 76 ? 9.056 1.956 -10.608 1.00 95.56 76 GLY A O 1
ATOM 570 N N . ASP A 1 77 ? 9.090 0.737 -8.732 1.00 95.12 77 ASP A N 1
ATOM 571 C CA . ASP A 1 77 ? 10.539 0.475 -8.707 1.00 95.12 77 ASP A CA 1
ATOM 572 C C . ASP A 1 77 ? 10.811 -0.843 -7.956 1.00 95.12 77 ASP A C 1
ATOM 574 O O . ASP A 1 77 ? 9.913 -1.419 -7.329 1.00 95.12 77 ASP A O 1
ATOM 578 N N . ARG A 1 78 ? 12.050 -1.334 -7.999 1.00 91.62 78 ARG A N 1
ATOM 579 C CA . ARG A 1 78 ? 12.495 -2.540 -7.304 1.00 91.62 78 ARG A CA 1
ATOM 580 C C . ARG A 1 78 ? 12.439 -2.339 -5.790 1.00 91.62 78 ARG A C 1
ATOM 582 O O . ARG A 1 78 ? 13.219 -1.570 -5.237 1.00 91.62 78 ARG A O 1
ATOM 589 N N . LEU A 1 79 ? 11.602 -3.123 -5.114 1.00 89.19 79 LEU A N 1
ATOM 590 C CA . LEU A 1 79 ? 11.616 -3.238 -3.657 1.00 89.19 79 LEU A CA 1
ATOM 591 C C . LEU A 1 79 ? 12.917 -3.930 -3.221 1.00 89.19 79 LEU A C 1
ATOM 593 O O . LEU A 1 79 ? 13.188 -5.065 -3.618 1.00 89.19 79 LEU A O 1
ATOM 597 N N . ARG A 1 80 ? 13.765 -3.222 -2.468 1.00 81.44 80 ARG A N 1
ATOM 598 C CA . ARG A 1 80 ? 15.107 -3.706 -2.079 1.00 81.44 80 ARG A CA 1
ATOM 599 C C . ARG A 1 80 ? 15.214 -4.122 -0.619 1.00 81.44 80 ARG A C 1
ATOM 601 O O . ARG A 1 80 ? 16.169 -4.804 -0.264 1.00 81.44 80 ARG A O 1
ATOM 608 N N . ASN A 1 81 ? 14.280 -3.683 0.215 1.00 74.44 81 ASN A N 1
ATOM 609 C CA . ASN A 1 81 ? 14.448 -3.690 1.660 1.00 74.44 81 ASN A CA 1
ATOM 610 C C . ASN A 1 81 ? 13.446 -4.617 2.332 1.00 74.44 81 ASN A C 1
ATOM 612 O O . ASN A 1 81 ? 12.297 -4.717 1.906 1.00 74.44 81 ASN A O 1
ATOM 616 N N . PHE A 1 82 ? 13.899 -5.277 3.394 1.00 74.00 82 PHE A N 1
ATOM 617 C CA . PHE A 1 82 ? 13.089 -6.210 4.161 1.00 74.00 82 PHE A CA 1
ATOM 618 C C . PHE A 1 82 ? 12.286 -5.479 5.236 1.00 74.00 82 PHE A C 1
ATOM 620 O O . PHE A 1 82 ? 12.780 -4.557 5.897 1.00 74.00 82 PHE A O 1
ATOM 627 N N . VAL A 1 83 ? 11.054 -5.935 5.428 1.00 76.94 83 VAL A N 1
ATOM 628 C CA . VAL A 1 83 ? 10.174 -5.505 6.516 1.00 76.94 83 VAL A CA 1
ATOM 629 C C . VAL A 1 83 ? 10.102 -6.590 7.595 1.00 76.94 83 VAL A C 1
ATOM 631 O O . VAL A 1 83 ? 10.290 -7.768 7.283 1.00 76.94 83 VAL A O 1
ATOM 634 N N . PRO A 1 84 ? 9.857 -6.233 8.869 1.00 75.31 84 PRO A N 1
ATOM 635 C CA . PRO A 1 84 ? 9.570 -7.202 9.914 1.00 75.31 84 PRO A CA 1
ATOM 636 C C . PRO A 1 84 ? 8.374 -8.073 9.530 1.00 75.31 84 PRO A C 1
ATOM 638 O O . PRO A 1 84 ? 7.408 -7.579 8.951 1.00 75.31 84 PRO A O 1
ATOM 641 N N . ALA A 1 85 ? 8.406 -9.350 9.917 1.00 74.12 85 ALA A N 1
ATOM 642 C CA . ALA A 1 85 ? 7.293 -10.272 9.683 1.00 74.12 85 ALA A CA 1
ATOM 643 C C . ALA A 1 85 ? 5.991 -9.819 10.380 1.00 74.12 85 ALA A C 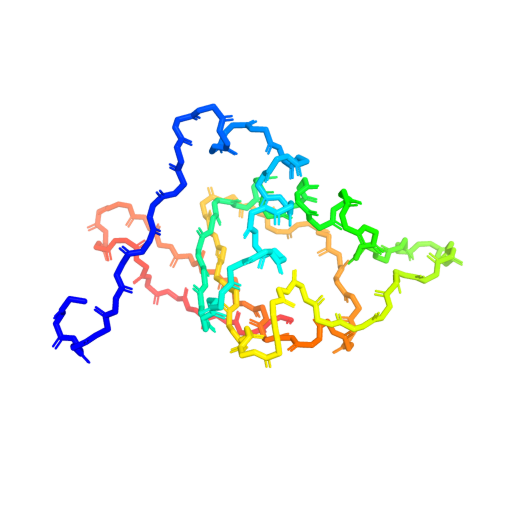1
ATOM 645 O O . ALA A 1 85 ? 4.899 -10.072 9.877 1.00 74.12 85 ALA A O 1
ATOM 646 N N . ASP A 1 86 ? 6.110 -9.123 11.515 1.00 75.75 86 ASP A N 1
ATOM 647 C CA . ASP A 1 86 ? 4.996 -8.532 12.260 1.00 75.75 86 ASP A CA 1
ATOM 648 C C . ASP A 1 86 ? 4.965 -7.004 12.092 1.00 75.75 86 ASP A C 1
ATOM 650 O O . ASP A 1 86 ? 5.317 -6.215 12.973 1.00 75.75 86 ASP A O 1
ATOM 654 N N . MET A 1 87 ? 4.575 -6.589 10.891 1.00 78.44 87 MET A N 1
ATOM 655 C CA . MET A 1 87 ? 4.394 -5.185 10.523 1.00 78.44 87 MET A CA 1
ATOM 656 C C . MET A 1 87 ? 2.978 -4.667 10.873 1.00 78.44 87 MET A C 1
ATOM 658 O O . MET A 1 87 ? 2.651 -3.499 10.669 1.00 78.44 87 MET A O 1
ATOM 662 N N . GLY A 1 88 ? 2.117 -5.533 11.422 1.00 82.81 88 GLY A N 1
ATOM 663 C CA . GLY A 1 88 ? 0.719 -5.223 11.731 1.00 82.81 88 GLY A CA 1
ATOM 664 C C . GLY A 1 88 ? -0.184 -5.035 10.505 1.00 82.81 88 GLY A C 1
ATOM 665 O O . GLY A 1 88 ? -1.386 -4.866 10.669 1.00 82.81 88 GLY A O 1
ATOM 666 N N . CYS A 1 89 ? 0.360 -5.103 9.285 1.00 89.31 89 CYS A N 1
ATOM 667 C CA . CYS A 1 89 ? -0.394 -5.109 8.037 1.00 89.31 89 CYS A CA 1
ATOM 668 C C . CYS A 1 89 ? 0.320 -5.962 6.968 1.00 89.31 89 CYS A C 1
ATOM 670 O O . CYS A 1 89 ? 1.493 -6.316 7.113 1.00 89.31 89 CYS A O 1
ATOM 672 N N . ALA A 1 90 ? -0.390 -6.349 5.909 1.00 91.75 90 ALA A N 1
ATOM 673 C CA . ALA A 1 90 ? 0.185 -7.081 4.785 1.00 91.75 90 ALA A CA 1
ATOM 674 C C . ALA A 1 90 ? 0.772 -6.110 3.746 1.00 91.75 90 ALA A C 1
ATOM 676 O O . ALA A 1 90 ? 0.052 -5.251 3.235 1.00 91.75 90 ALA A O 1
ATOM 677 N N . LEU A 1 91 ? 2.057 -6.277 3.407 1.00 92.50 91 LEU A N 1
ATOM 678 C CA . LEU A 1 91 ? 2.713 -5.549 2.319 1.00 92.50 91 LEU A CA 1
ATOM 679 C C . LEU A 1 91 ? 2.577 -6.320 1.004 1.00 92.50 91 LEU A C 1
ATOM 681 O O . LEU A 1 91 ? 2.868 -7.512 0.932 1.00 92.50 91 LEU A O 1
ATOM 685 N N . PHE A 1 92 ? 2.168 -5.626 -0.050 1.00 95.44 92 PHE A N 1
ATOM 686 C CA . PHE A 1 92 ? 2.061 -6.167 -1.398 1.00 95.44 92 PHE A CA 1
ATOM 687 C C . PHE A 1 92 ? 2.969 -5.396 -2.345 1.00 95.44 92 PHE A C 1
ATOM 689 O O . PHE A 1 92 ? 2.817 -4.185 -2.518 1.00 95.44 92 PHE A O 1
ATOM 696 N N . ASN A 1 93 ? 3.877 -6.116 -2.996 1.00 95.69 93 ASN A N 1
ATOM 697 C CA . ASN A 1 93 ? 4.677 -5.599 -4.092 1.00 95.69 93 ASN A CA 1
ATOM 698 C C . ASN A 1 93 ? 3.923 -5.801 -5.412 1.00 95.69 93 ASN A C 1
ATOM 700 O O . ASN A 1 93 ? 3.550 -6.923 -5.768 1.00 95.69 93 ASN A O 1
ATOM 704 N N . GLN A 1 94 ? 3.693 -4.707 -6.125 1.00 97.62 94 GLN A N 1
ATOM 705 C CA . GLN A 1 94 ? 2.917 -4.662 -7.350 1.00 97.62 94 GLN A CA 1
ATOM 706 C C . GLN A 1 94 ? 3.794 -4.247 -8.526 1.00 97.62 94 GLN A C 1
ATOM 708 O O . GLN A 1 94 ? 4.586 -3.306 -8.453 1.00 97.62 94 GLN A O 1
ATOM 713 N N . TYR A 1 95 ? 3.609 -4.944 -9.640 1.00 97.06 95 TYR A N 1
ATOM 714 C CA . TYR A 1 95 ? 4.269 -4.649 -10.898 1.00 97.06 95 TYR A CA 1
ATOM 715 C C . TYR A 1 95 ? 3.238 -4.523 -12.015 1.00 97.06 95 TYR A C 1
ATOM 717 O O . TYR A 1 95 ? 2.392 -5.400 -12.208 1.00 97.06 95 TYR A O 1
ATOM 725 N N . GLY A 1 96 ? 3.360 -3.455 -12.793 1.00 97.31 96 GLY A N 1
ATOM 726 C CA . GLY A 1 96 ? 2.765 -3.352 -14.111 1.00 97.31 96 GLY A CA 1
ATOM 727 C C . GLY A 1 96 ? 3.224 -2.094 -14.842 1.00 97.31 96 GLY A C 1
ATOM 728 O O . GLY A 1 96 ? 3.466 -1.067 -14.205 1.00 97.31 96 GLY A O 1
ATOM 729 N N . PRO A 1 97 ? 3.418 -2.177 -16.167 1.00 96.75 97 PRO A N 1
ATOM 730 C CA . PRO A 1 97 ? 3.669 -1.005 -16.989 1.00 96.75 97 PRO A CA 1
ATOM 731 C C . PRO A 1 97 ? 2.369 -0.214 -17.214 1.00 96.75 97 PRO A C 1
ATOM 733 O O . PRO A 1 97 ? 1.268 -0.772 -17.162 1.00 96.75 97 PRO A O 1
ATOM 736 N N . SER A 1 98 ? 2.490 1.081 -17.518 1.00 97.00 98 SER A N 1
ATOM 737 C CA . SER A 1 98 ? 1.340 1.952 -17.812 1.00 97.00 98 SER A CA 1
ATOM 738 C C . SER A 1 98 ? 0.503 1.424 -18.985 1.00 97.00 98 SER A C 1
ATOM 740 O O . SER A 1 98 ? -0.724 1.499 -18.959 1.00 97.00 98 SER A O 1
ATOM 742 N N . GLU A 1 99 ? 1.162 0.817 -19.973 1.00 98.19 99 GLU A N 1
ATOM 743 C CA . GLU A 1 99 ? 0.596 0.213 -21.181 1.00 98.19 99 GLU A CA 1
ATOM 744 C C . GLU A 1 99 ? -0.306 -0.998 -20.892 1.00 98.19 99 GLU A C 1
ATOM 746 O O . GLU A 1 99 ? -1.108 -1.378 -21.742 1.00 98.19 99 GLU A O 1
ATOM 751 N N . ALA A 1 100 ? -0.203 -1.597 -19.700 1.00 97.56 100 ALA A N 1
ATOM 752 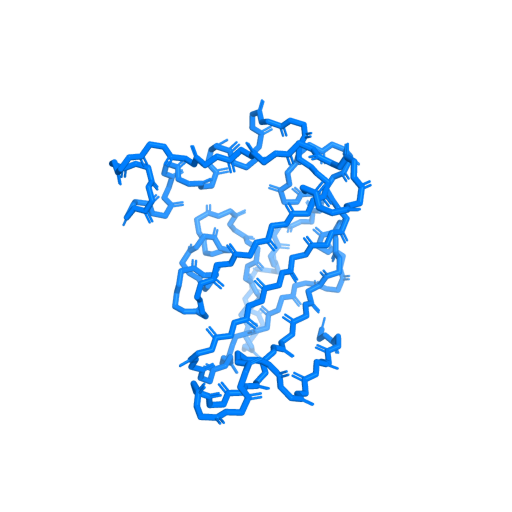C CA . ALA A 1 100 ? -0.971 -2.775 -19.301 1.00 97.56 100 ALA A CA 1
ATOM 753 C C . ALA A 1 100 ? -2.017 -2.481 -18.211 1.00 97.56 100 ALA A C 1
ATOM 755 O O . ALA A 1 100 ? -2.448 -3.389 -17.508 1.00 97.56 100 ALA A O 1
ATOM 756 N N . THR A 1 101 ? -2.468 -1.226 -18.097 1.00 96.62 101 THR A N 1
ATOM 757 C CA . THR A 1 101 ? -3.496 -0.800 -17.127 1.00 96.62 101 THR A CA 1
ATOM 758 C C . THR A 1 101 ? -3.026 -0.918 -15.672 1.00 96.62 101 THR A C 1
ATOM 760 O O . THR A 1 101 ? -3.640 -1.574 -14.833 1.00 96.62 101 THR A O 1
ATOM 763 N N . VAL A 1 102 ? -1.950 -0.195 -15.351 1.00 96.31 102 VAL A N 1
ATOM 764 C CA . VAL A 1 102 ? -1.412 -0.001 -13.992 1.00 96.31 102 VAL A CA 1
ATOM 765 C C . VAL A 1 102 ? -0.692 -1.228 -13.419 1.00 96.31 102 VAL A C 1
ATOM 767 O O . VAL A 1 102 ? 0.526 -1.180 -13.297 1.00 96.31 102 VAL A O 1
ATOM 770 N N . ILE A 1 103 ? -1.388 -2.313 -13.055 1.00 97.62 103 ILE A N 1
ATOM 771 C CA . ILE A 1 103 ? -0.802 -3.486 -12.371 1.00 97.62 103 ILE A CA 1
ATOM 772 C C . ILE A 1 103 ? -1.198 -4.782 -13.086 1.00 97.62 103 ILE A C 1
ATOM 774 O O . ILE A 1 103 ? -2.380 -5.028 -13.306 1.00 97.62 103 ILE A O 1
ATOM 778 N N . VAL A 1 104 ? -0.220 -5.652 -13.362 1.00 98.19 104 VAL A N 1
ATOM 779 C CA . VAL A 1 104 ? -0.441 -6.997 -13.937 1.00 98.19 104 VAL A CA 1
ATOM 780 C C . VAL A 1 104 ? -0.054 -8.135 -12.993 1.00 98.19 104 VAL A C 1
ATOM 782 O O . VAL A 1 104 ? -0.533 -9.254 -13.152 1.00 98.19 104 VAL A O 1
ATOM 785 N N . VAL A 1 105 ? 0.793 -7.867 -11.994 1.00 98.00 105 VAL A N 1
ATOM 786 C CA . VAL A 1 105 ? 1.211 -8.840 -10.977 1.00 98.00 105 VAL A CA 1
ATOM 787 C C . VAL A 1 105 ? 1.177 -8.187 -9.597 1.00 98.00 105 VAL A C 1
ATOM 789 O O . VAL A 1 105 ? 1.649 -7.066 -9.421 1.00 98.00 105 VAL A O 1
ATOM 792 N N . SER A 1 106 ? 0.652 -8.910 -8.607 1.00 97.44 106 SER A N 1
ATOM 793 C CA . SER A 1 106 ? 0.634 -8.509 -7.198 1.00 97.44 106 SER A CA 1
ATOM 794 C C . SER A 1 106 ? 1.058 -9.691 -6.332 1.00 97.44 106 SER A C 1
ATOM 796 O O . SER A 1 106 ? 0.482 -10.774 -6.445 1.00 97.44 106 SER A O 1
ATOM 798 N N . GLY A 1 107 ? 2.064 -9.495 -5.481 1.00 95.12 107 GLY A N 1
ATOM 799 C CA . GLY A 1 107 ? 2.575 -10.518 -4.572 1.00 95.12 107 GLY A CA 1
ATOM 800 C C . GLY A 1 107 ? 2.730 -9.972 -3.160 1.00 95.12 107 GLY A C 1
ATOM 801 O O . GLY A 1 107 ? 3.271 -8.883 -2.973 1.00 95.12 107 GLY A O 1
ATOM 802 N N . ARG A 1 108 ? 2.258 -10.727 -2.165 1.00 92.62 108 ARG A N 1
ATOM 803 C CA . ARG A 1 108 ? 2.518 -10.419 -0.754 1.00 92.62 108 ARG A CA 1
ATOM 804 C C . ARG A 1 108 ? 3.989 -10.698 -0.436 1.00 92.62 108 ARG A C 1
ATOM 806 O O . ARG A 1 108 ? 4.505 -11.729 -0.870 1.00 92.62 108 ARG A O 1
ATOM 813 N N . VAL A 1 109 ? 4.628 -9.796 0.305 1.00 87.81 109 VAL A N 1
ATOM 814 C CA . VAL A 1 109 ? 6.042 -9.872 0.719 1.00 87.81 109 VAL A CA 1
ATOM 815 C C . VAL A 1 109 ? 6.201 -9.779 2.228 1.00 87.81 109 VAL A C 1
ATOM 817 O O . VAL A 1 109 ? 5.262 -9.279 2.893 1.00 87.81 109 VAL A O 1
#

Sequence (109 aa):
LASGGCLEIPGEEVRYDPRQLAAWFRERDLTMGWMPTVMTDLVLTEMGRRVDPLGGSGGKHGSLGGSGFTHLFTGGDRLRNFVPADMGCALFNQYGPSEATVIVVSGRV